Protein AF-A0A8S3DSF7-F1 (afdb_monomer_lite)

Radius of gyration: 23.32 Å; chains: 1; bounding box: 66×39×74 Å

Structure (mmCIF, N/CA/C/O backbone):
data_AF-A0A8S3DSF7-F1
#
_entry.id   AF-A0A8S3DSF7-F1
#
loop_
_atom_site.group_PDB
_atom_site.id
_atom_site.type_symbol
_atom_site.label_atom_id
_atom_site.label_alt_id
_atom_site.label_comp_id
_atom_site.label_asym_id
_atom_site.label_entity_id
_atom_site.label_seq_id
_atom_site.pdbx_PDB_ins_code
_atom_site.Cartn_x
_atom_site.Cartn_y
_atom_site.Cartn_z
_atom_site.occupancy
_atom_site.B_iso_or_equiv
_atom_site.auth_seq_id
_atom_site.auth_comp_id
_atom_site.auth_asym_id
_atom_site.auth_atom_id
_atom_site.pdbx_PDB_model_num
ATOM 1 N N . MET A 1 1 ? -36.005 13.187 -54.305 1.00 38.25 1 MET A N 1
ATOM 2 C CA . MET A 1 1 ? -35.530 14.586 -54.229 1.00 38.2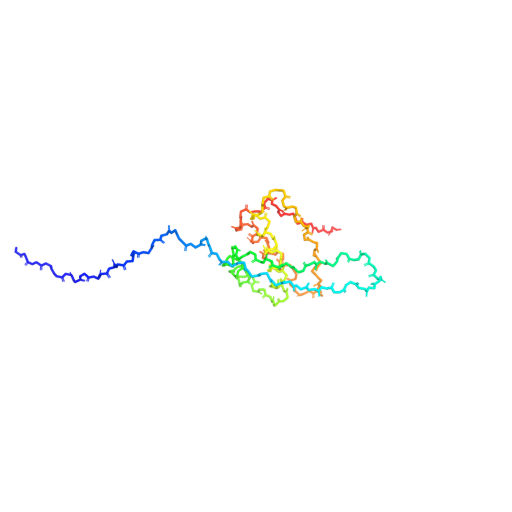5 1 MET A CA 1
ATOM 3 C C . MET A 1 1 ? -35.379 14.898 -52.750 1.00 38.25 1 MET A C 1
ATOM 5 O O . MET A 1 1 ? -36.381 14.810 -52.060 1.00 38.25 1 MET A O 1
ATOM 9 N N . MET A 1 2 ? -34.156 14.771 -52.217 1.00 31.98 2 MET A N 1
ATOM 10 C CA . MET A 1 2 ? -33.242 15.896 -51.887 1.00 31.98 2 MET A CA 1
ATOM 11 C C . MET A 1 2 ? -33.796 16.730 -50.715 1.00 31.98 2 MET A C 1
ATOM 13 O O . MET A 1 2 ? -34.943 17.137 -50.785 1.00 31.98 2 MET A O 1
ATOM 17 N N . GLU A 1 3 ? -33.103 17.039 -49.621 1.00 35.84 3 GLU A N 1
ATOM 18 C CA . GLU A 1 3 ? -31.730 16.798 -49.161 1.00 35.84 3 GLU A CA 1
ATOM 19 C C . GLU A 1 3 ? -31.694 17.040 -47.636 1.00 35.84 3 GLU A C 1
ATOM 21 O O . GLU A 1 3 ? -32.540 17.750 -47.092 1.00 35.84 3 GLU A O 1
ATOM 26 N N . ARG A 1 4 ? -30.726 16.421 -46.952 1.00 36.75 4 ARG A N 1
ATOM 27 C CA . ARG A 1 4 ? -30.399 16.635 -45.534 1.00 36.75 4 ARG A CA 1
ATOM 28 C C . ARG A 1 4 ? -29.524 17.883 -45.385 1.00 36.75 4 ARG A C 1
ATOM 30 O O . ARG A 1 4 ? -28.629 18.082 -46.196 1.00 36.75 4 ARG A O 1
ATOM 37 N N . THR A 1 5 ? -29.685 18.624 -44.291 1.00 37.09 5 THR A N 1
ATOM 38 C CA . THR A 1 5 ? -28.681 19.586 -43.809 1.00 37.09 5 THR A CA 1
ATOM 39 C C . THR A 1 5 ? -28.378 19.312 -42.339 1.00 37.09 5 THR A C 1
ATOM 41 O O . THR A 1 5 ? -29.091 19.779 -41.454 1.00 37.09 5 THR A O 1
ATOM 44 N N . GLU A 1 6 ? -27.325 18.535 -42.089 1.00 35.44 6 GLU A N 1
ATOM 45 C CA . GLU A 1 6 ? -26.616 18.487 -40.808 1.00 35.44 6 GLU A CA 1
ATOM 46 C C . GLU A 1 6 ? -25.389 19.396 -40.948 1.00 35.44 6 GLU A C 1
ATOM 48 O O . GLU A 1 6 ? -24.585 19.225 -41.864 1.00 35.44 6 GLU A O 1
ATOM 53 N N . SER A 1 7 ? -25.276 20.409 -40.087 1.00 35.97 7 SER A N 1
ATOM 54 C CA . SER A 1 7 ? -24.117 21.299 -40.050 1.00 35.97 7 SER A CA 1
ATOM 55 C C . SER A 1 7 ? -22.975 20.638 -39.281 1.00 35.97 7 SER A C 1
ATOM 57 O O . SER A 1 7 ? -23.106 20.322 -38.099 1.00 35.97 7 SER A O 1
ATOM 59 N N . THR A 1 8 ? -21.860 20.471 -39.978 1.00 33.06 8 THR A N 1
ATOM 60 C CA . THR A 1 8 ? -20.549 19.989 -39.539 1.00 33.06 8 THR A CA 1
ATOM 61 C C . THR A 1 8 ? -19.968 20.779 -38.363 1.00 33.06 8 THR A C 1
ATOM 63 O O . THR A 1 8 ? -19.800 21.996 -38.441 1.00 33.06 8 THR A O 1
ATOM 66 N N . PHE A 1 9 ? -19.607 20.061 -37.299 1.00 31.89 9 PHE A N 1
ATOM 67 C CA . PHE A 1 9 ? -18.720 20.520 -36.231 1.00 31.89 9 PHE A CA 1
ATOM 68 C C . PHE A 1 9 ? -17.278 20.239 -36.685 1.00 31.89 9 PHE A C 1
ATOM 70 O O . PHE A 1 9 ? -16.934 19.088 -36.946 1.00 31.89 9 PHE A O 1
ATOM 77 N N . ASN A 1 10 ? -16.463 21.282 -36.858 1.00 31.91 10 ASN A N 1
ATOM 78 C CA . ASN A 1 10 ? -15.056 21.144 -37.238 1.00 31.91 10 ASN A CA 1
ATOM 79 C C . ASN A 1 10 ? -14.231 20.719 -36.020 1.00 31.91 10 ASN A C 1
ATOM 81 O O . ASN A 1 10 ? -14.087 21.480 -35.064 1.00 31.91 10 ASN A O 1
ATOM 85 N N . GLU A 1 11 ? -13.666 19.520 -36.090 1.00 32.59 11 GLU A N 1
ATOM 86 C CA . GLU A 1 11 ? -12.669 18.995 -35.166 1.00 32.59 11 GLU A CA 1
ATOM 87 C C . GLU A 1 11 ? -11.309 19.076 -35.875 1.00 32.59 11 GLU A C 1
ATOM 89 O O . GLU A 1 11 ? -11.057 18.346 -36.828 1.00 32.59 11 GLU A O 1
ATOM 94 N N . GLN A 1 12 ? -10.454 20.010 -35.452 1.00 36.28 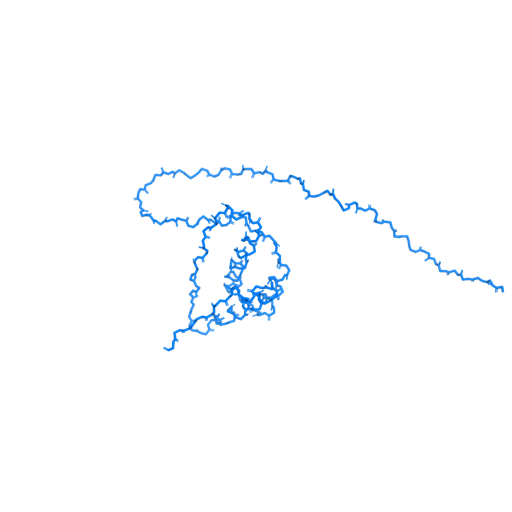12 GLN A N 1
ATOM 95 C CA . GLN A 1 12 ? -9.054 20.070 -35.872 1.00 36.28 12 GLN A CA 1
ATOM 96 C C . GLN A 1 12 ? -8.198 20.059 -34.606 1.00 36.28 12 GLN A C 1
ATOM 98 O O . GLN A 1 12 ? -8.003 21.092 -33.971 1.00 36.28 12 GLN A O 1
ATOM 103 N N . ASN A 1 13 ? -7.723 18.875 -34.228 1.00 34.56 13 ASN A N 1
ATOM 104 C CA . ASN A 1 13 ? -6.670 18.695 -33.233 1.00 34.56 13 ASN A CA 1
ATOM 105 C C . ASN A 1 13 ? -5.553 17.874 -33.880 1.00 34.56 13 ASN A C 1
ATOM 107 O O . ASN A 1 13 ? -5.432 16.674 -33.647 1.00 34.56 13 ASN A O 1
ATOM 111 N N . ASP A 1 14 ? -4.747 18.542 -34.700 1.00 36.00 14 ASP A N 1
ATOM 112 C CA . ASP A 1 14 ? -3.386 18.101 -34.977 1.00 36.00 14 ASP A CA 1
ATOM 113 C C . ASP A 1 14 ? -2.509 18.621 -33.834 1.00 36.00 14 ASP A C 1
ATOM 115 O O . ASP A 1 14 ? -2.149 19.798 -33.790 1.00 36.00 14 ASP A O 1
ATOM 119 N N . ALA A 1 15 ? -2.210 17.756 -32.870 1.00 37.56 15 ALA A N 1
ATOM 120 C CA . ALA A 1 15 ? -1.128 17.979 -31.924 1.00 37.56 15 ALA A CA 1
ATOM 121 C C . ALA A 1 15 ? -0.339 16.679 -31.790 1.00 37.56 15 ALA A C 1
ATOM 123 O O . ALA A 1 15 ? -0.804 15.674 -31.253 1.00 37.56 15 ALA A O 1
ATOM 124 N N . ASP A 1 16 ? 0.843 16.757 -32.379 1.00 33.31 16 ASP A N 1
ATOM 125 C CA . ASP A 1 16 ? 1.878 15.758 -32.534 1.00 33.31 16 ASP A CA 1
ATOM 126 C C . ASP A 1 16 ? 2.198 15.053 -31.206 1.00 33.31 16 ASP A C 1
ATOM 128 O O . ASP A 1 16 ? 2.617 15.660 -30.216 1.00 33.31 16 ASP A O 1
ATOM 132 N N . VAL A 1 17 ? 1.983 13.741 -31.176 1.00 39.38 17 VAL A N 1
ATOM 133 C CA . VAL A 1 17 ? 2.395 12.869 -30.077 1.00 39.38 17 VAL A CA 1
ATOM 134 C C . VAL A 1 17 ? 3.868 12.564 -30.306 1.00 39.38 17 VAL A C 1
ATOM 136 O O . VAL A 1 17 ? 4.142 11.519 -30.876 1.00 39.38 17 VAL A O 1
ATOM 139 N N . ASN A 1 18 ? 4.788 13.476 -29.953 1.00 41.22 18 ASN A N 1
ATOM 140 C CA . ASN A 1 18 ? 6.229 13.203 -29.754 1.00 41.22 18 ASN A CA 1
ATOM 141 C C . ASN A 1 18 ? 7.058 14.468 -29.427 1.00 41.22 18 ASN A C 1
ATOM 143 O O . ASN A 1 18 ? 8.042 14.750 -30.098 1.00 41.22 18 ASN A O 1
ATOM 147 N N . GLU A 1 19 ? 6.742 15.222 -28.368 1.00 38.12 19 GLU A N 1
ATOM 148 C CA . GLU A 1 19 ? 7.712 16.205 -27.844 1.00 38.12 19 GLU A CA 1
ATOM 149 C C . GLU A 1 19 ? 7.467 16.551 -26.367 1.00 38.12 19 GLU A C 1
ATOM 151 O O . GLU A 1 19 ? 6.982 17.622 -26.025 1.00 38.12 19 GLU A O 1
ATOM 156 N N . LEU A 1 20 ? 7.773 15.628 -25.449 1.00 37.00 20 LEU A N 1
ATOM 157 C CA . LEU A 1 20 ? 7.861 15.964 -24.018 1.00 37.00 20 LEU A CA 1
ATOM 158 C C . LEU A 1 20 ? 8.948 15.149 -23.297 1.00 37.00 20 LEU A C 1
ATOM 160 O O . LEU A 1 20 ? 8.775 14.681 -22.174 1.00 37.00 20 LEU A O 1
ATOM 164 N N . VAL A 1 21 ? 10.083 14.954 -23.974 1.00 35.66 21 VAL A N 1
ATOM 165 C CA . VAL A 1 21 ? 11.315 14.407 -23.386 1.00 35.66 21 VAL A CA 1
ATOM 166 C C . VAL A 1 21 ? 12.404 15.463 -23.541 1.00 35.66 21 VAL A C 1
ATOM 168 O O . VAL A 1 21 ? 13.261 15.378 -24.413 1.00 35.66 21 VAL A O 1
ATOM 171 N N . GLY A 1 22 ? 12.339 16.515 -22.731 1.00 35.75 22 GLY A N 1
ATOM 172 C CA . GLY A 1 22 ? 13.347 17.567 -22.758 1.00 35.75 22 GLY A CA 1
ATOM 173 C C . GLY A 1 22 ? 13.074 18.649 -21.726 1.00 35.75 22 GLY A C 1
ATOM 174 O O . GLY A 1 22 ? 12.024 19.273 -21.760 1.00 35.75 22 GLY A O 1
ATOM 175 N N . ALA A 1 23 ? 14.062 18.872 -20.857 1.00 39.59 23 ALA A N 1
ATOM 176 C CA . ALA A 1 23 ? 14.166 19.930 -19.850 1.00 39.59 23 ALA A CA 1
ATOM 177 C C . ALA A 1 23 ? 13.329 19.755 -18.566 1.00 39.59 23 ALA A C 1
ATOM 179 O O . ALA A 1 23 ? 12.144 20.050 -18.534 1.00 39.59 23 ALA A O 1
ATOM 180 N N . ILE A 1 24 ? 13.999 19.323 -17.489 1.00 37.81 24 ILE A N 1
ATOM 181 C CA . ILE A 1 24 ? 14.210 20.097 -16.247 1.00 37.81 24 ILE A CA 1
ATOM 182 C C . ILE A 1 24 ? 15.440 19.460 -15.566 1.00 37.81 24 ILE A C 1
ATOM 184 O O . ILE A 1 24 ? 15.339 18.484 -14.825 1.00 37.81 24 ILE A O 1
ATOM 188 N N . GLU A 1 25 ? 16.627 19.984 -15.873 1.00 37.94 25 GLU A N 1
ATOM 189 C CA . GLU A 1 25 ? 17.789 19.902 -14.984 1.00 37.94 25 GLU A CA 1
ATOM 190 C C . GLU A 1 25 ? 17.879 21.240 -14.246 1.00 37.94 25 GLU A C 1
ATOM 192 O O . GLU A 1 25 ? 18.415 22.209 -14.773 1.00 37.94 25 GLU A O 1
ATOM 197 N N . GLU A 1 26 ? 17.358 21.307 -13.023 1.00 37.38 26 GLU A N 1
ATOM 198 C CA . GLU A 1 26 ? 17.745 22.353 -12.074 1.00 37.38 26 GLU A CA 1
ATOM 199 C C . GLU A 1 26 ? 18.401 21.689 -10.862 1.00 37.38 26 GLU A C 1
ATOM 201 O O . GLU A 1 26 ? 17.759 21.082 -10.003 1.00 37.38 26 GLU A O 1
ATOM 206 N N . ASN A 1 27 ? 19.731 21.771 -10.840 1.00 35.91 27 ASN A N 1
ATOM 207 C CA . ASN A 1 27 ? 20.579 21.346 -9.737 1.00 35.91 27 ASN A CA 1
ATOM 208 C C . ASN A 1 27 ? 20.428 22.324 -8.565 1.00 35.91 27 ASN A C 1
ATOM 210 O O . ASN A 1 27 ? 21.039 23.392 -8.560 1.00 35.91 27 ASN A O 1
ATOM 214 N N . VAL A 1 28 ? 19.660 21.950 -7.541 1.00 35.53 28 VAL A N 1
ATOM 215 C CA . VAL A 1 28 ? 19.713 22.624 -6.236 1.00 35.53 28 VAL A CA 1
ATOM 216 C C . VAL A 1 28 ? 20.741 21.901 -5.366 1.00 35.53 28 VAL A C 1
ATOM 218 O O . VAL A 1 28 ? 20.440 20.907 -4.706 1.00 35.53 28 VAL A O 1
ATOM 221 N N . SER A 1 29 ? 21.977 22.396 -5.380 1.00 32.31 29 SER A N 1
ATOM 222 C CA . SER A 1 29 ? 23.032 21.963 -4.460 1.00 32.31 29 SER A CA 1
ATOM 223 C C . SER A 1 29 ? 22.733 22.482 -3.051 1.00 32.31 29 SER A C 1
ATOM 225 O O . SER A 1 29 ? 22.891 23.670 -2.775 1.00 32.31 29 SER A O 1
ATOM 227 N N . LEU A 1 30 ? 22.307 21.600 -2.146 1.00 37.00 30 LEU A N 1
ATOM 228 C CA . LEU A 1 30 ? 22.205 21.905 -0.717 1.00 37.00 30 LEU A CA 1
ATOM 229 C C . LEU A 1 30 ? 23.493 21.463 -0.015 1.00 37.00 30 LEU A C 1
ATOM 231 O O . LEU A 1 30 ? 23.723 20.273 0.196 1.00 37.00 30 LEU A O 1
ATOM 235 N N . ASN A 1 31 ? 24.333 22.435 0.343 1.00 33.69 31 ASN A N 1
ATOM 236 C CA . ASN A 1 31 ? 25.516 22.223 1.173 1.00 33.69 31 ASN A CA 1
ATOM 237 C C . ASN A 1 31 ? 25.082 21.863 2.602 1.00 33.69 31 ASN A C 1
ATOM 239 O O . ASN A 1 31 ? 24.569 22.714 3.326 1.00 33.69 31 ASN A O 1
ATOM 243 N N . PHE A 1 32 ? 25.299 20.614 3.016 1.00 42.50 32 PHE A N 1
ATOM 244 C CA . PHE A 1 32 ? 25.251 20.232 4.426 1.00 42.50 32 PHE A CA 1
ATOM 245 C C . PHE A 1 32 ? 26.669 20.267 4.991 1.00 42.50 32 PHE A C 1
ATOM 247 O O . PHE A 1 32 ? 27.469 19.360 4.754 1.00 42.50 32 PHE A O 1
ATOM 254 N N . ASP A 1 33 ? 26.969 21.329 5.737 1.00 40.06 33 ASP A N 1
ATOM 255 C CA . ASP A 1 33 ? 28.200 21.442 6.511 1.00 40.06 33 ASP A CA 1
ATOM 256 C C . ASP A 1 33 ? 28.309 20.267 7.492 1.00 40.06 33 ASP A C 1
ATOM 258 O O . ASP A 1 33 ? 27.522 20.100 8.426 1.00 40.06 33 ASP A O 1
ATOM 262 N N . SER A 1 34 ? 29.303 19.420 7.240 1.00 49.31 34 SER A N 1
ATOM 263 C CA . SER A 1 34 ? 29.653 18.276 8.070 1.00 49.31 34 SER A CA 1
ATOM 264 C C . SER A 1 34 ? 30.539 18.746 9.208 1.00 49.31 34 SER A C 1
ATOM 266 O O . SER A 1 34 ? 31.719 18.947 8.971 1.00 49.31 34 SER A O 1
ATOM 268 N N . ASN A 1 35 ? 30.005 18.890 10.423 1.00 47.00 35 ASN A N 1
ATOM 269 C CA . ASN A 1 35 ? 30.799 18.862 11.656 1.00 47.00 35 ASN A CA 1
ATOM 270 C C . ASN A 1 35 ? 29.905 18.542 12.862 1.00 47.00 35 ASN A C 1
ATOM 272 O O . ASN A 1 35 ? 29.263 19.430 13.418 1.00 47.00 35 ASN A O 1
ATOM 276 N N . ASN A 1 36 ? 29.861 17.266 13.256 1.00 42.12 36 ASN A N 1
ATOM 277 C CA . ASN A 1 36 ? 30.132 16.797 14.623 1.00 42.12 36 ASN A CA 1
ATOM 278 C C . ASN A 1 36 ? 29.680 15.343 14.796 1.00 42.12 36 ASN A C 1
ATOM 280 O O . ASN A 1 36 ? 28.565 14.963 14.447 1.00 42.12 36 ASN A O 1
ATOM 284 N N . GLY A 1 37 ? 30.582 14.525 15.342 1.00 50.31 37 GLY A N 1
ATOM 285 C CA . GLY A 1 37 ? 30.362 13.109 15.590 1.00 50.31 37 GLY A CA 1
ATOM 286 C C . GLY A 1 37 ? 29.217 12.870 16.569 1.00 50.31 37 GLY A C 1
ATOM 287 O O . GLY A 1 37 ? 29.354 13.111 17.764 1.00 50.31 37 GLY A O 1
ATOM 288 N N . LEU A 1 38 ? 28.109 12.335 16.062 1.00 39.97 38 LEU A N 1
ATOM 289 C CA . LEU A 1 38 ? 27.112 11.643 16.864 1.00 39.97 38 LEU A CA 1
ATOM 290 C C . LEU A 1 38 ? 26.360 10.641 15.976 1.00 39.97 38 LEU A C 1
ATOM 292 O O . LEU A 1 38 ? 25.464 11.001 15.224 1.00 39.97 38 LEU A O 1
ATOM 296 N N . LEU A 1 39 ? 26.740 9.371 16.137 1.00 40.06 39 LEU A N 1
ATOM 297 C CA .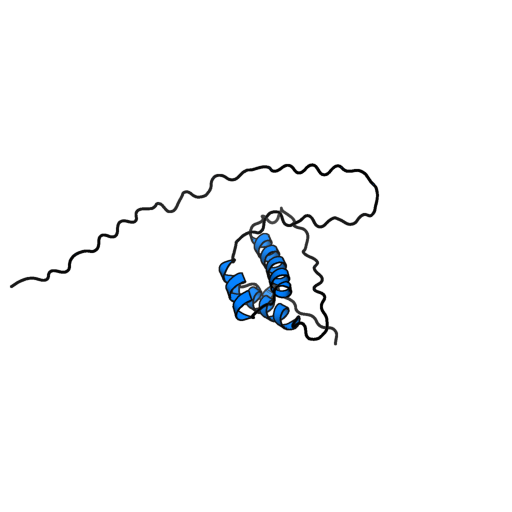 LEU A 1 39 ? 26.032 8.155 15.733 1.00 40.06 39 LEU A CA 1
ATOM 298 C C . LEU A 1 39 ? 25.906 7.878 14.221 1.00 40.06 39 LEU A C 1
ATOM 300 O O . LEU A 1 39 ? 25.335 8.645 13.459 1.00 40.06 39 LEU A O 1
ATOM 304 N N . ASN A 1 40 ? 26.326 6.669 13.828 1.00 46.38 40 ASN A N 1
ATOM 305 C CA . ASN A 1 40 ? 26.069 6.019 12.534 1.00 46.38 40 ASN A CA 1
ATOM 306 C C . ASN A 1 40 ? 24.568 5.732 12.308 1.00 46.38 40 ASN A C 1
ATOM 308 O O . ASN A 1 40 ? 24.170 4.597 12.052 1.00 46.38 40 ASN A O 1
ATOM 312 N N . HIS A 1 41 ? 23.709 6.737 12.420 1.00 47.56 41 HIS A N 1
ATOM 313 C CA . HIS A 1 41 ? 22.369 6.661 11.867 1.00 47.56 41 HIS A CA 1
ATOM 314 C C . HIS A 1 41 ? 22.534 7.128 10.431 1.00 47.56 41 HIS A C 1
ATOM 316 O O . HIS A 1 41 ? 22.760 8.313 10.194 1.00 47.56 41 HIS A O 1
ATOM 322 N N . ARG A 1 42 ? 22.483 6.197 9.468 1.00 41.59 42 ARG A N 1
ATOM 323 C CA . ARG A 1 42 ? 22.223 6.582 8.078 1.00 41.59 42 ARG A CA 1
ATOM 324 C C . ARG A 1 42 ? 20.954 7.425 8.115 1.00 41.59 42 ARG A C 1
ATOM 326 O O . ARG A 1 42 ? 19.870 6.902 8.365 1.00 41.59 42 ARG A O 1
ATOM 333 N N . CYS A 1 43 ? 21.117 8.737 7.980 1.00 44.97 43 CYS A N 1
ATOM 334 C CA . CYS A 1 43 ? 20.005 9.642 7.794 1.00 44.97 43 CYS A CA 1
ATOM 335 C C . CYS A 1 43 ? 19.299 9.149 6.535 1.00 44.97 43 CYS A C 1
ATOM 337 O O . CYS A 1 43 ? 19.924 9.066 5.477 1.00 44.97 43 CYS A O 1
ATOM 339 N N . ILE A 1 44 ? 18.040 8.734 6.674 1.00 52.62 44 ILE A N 1
ATOM 340 C CA . ILE A 1 44 ? 17.218 8.387 5.522 1.00 52.62 44 ILE A CA 1
ATOM 341 C C . ILE A 1 44 ? 17.102 9.682 4.727 1.00 52.62 44 ILE A C 1
ATOM 343 O O . ILE A 1 44 ? 16.416 10.615 5.147 1.00 52.62 44 ILE A O 1
ATOM 347 N N . VAL A 1 45 ? 17.835 9.760 3.619 1.00 46.88 45 VAL A N 1
ATOM 348 C CA . VAL A 1 45 ? 17.732 10.881 2.692 1.00 46.88 45 VAL A CA 1
ATOM 349 C C . VAL A 1 45 ? 16.275 10.963 2.237 1.00 46.88 45 VAL A C 1
ATOM 351 O O . VAL A 1 45 ? 15.694 9.932 1.875 1.00 46.88 45 VAL A O 1
ATOM 354 N N . PRO A 1 46 ? 15.650 12.153 2.289 1.00 46.69 46 PRO A N 1
ATOM 355 C CA . PRO A 1 46 ? 14.297 12.314 1.790 1.00 46.69 46 PRO A CA 1
ATOM 356 C C . PRO A 1 46 ? 14.258 11.854 0.334 1.00 46.69 46 PRO A C 1
ATOM 358 O O . PRO A 1 46 ? 15.195 12.077 -0.430 1.00 46.69 46 PRO A O 1
ATOM 361 N N . VAL A 1 47 ? 13.178 11.177 -0.047 1.00 51.25 47 VAL A N 1
ATOM 362 C CA . VAL A 1 47 ? 12.981 10.727 -1.425 1.00 51.25 47 VAL A CA 1
ATOM 363 C C . VAL A 1 47 ? 12.844 11.971 -2.309 1.00 51.25 47 VAL A C 1
ATOM 365 O O . VAL A 1 47 ? 11.758 12.526 -2.436 1.00 51.25 47 VAL A O 1
ATOM 368 N N . SER A 1 48 ? 13.945 12.421 -2.918 1.00 46.47 48 SER A N 1
ATOM 369 C CA . SER A 1 48 ? 13.993 13.634 -3.756 1.00 46.47 48 SER A CA 1
ATOM 370 C C . SER A 1 48 ? 13.278 13.477 -5.102 1.00 46.47 48 SER A C 1
ATOM 372 O O . SER A 1 48 ? 13.129 14.439 -5.846 1.00 46.47 48 SER A O 1
ATOM 374 N N . ARG A 1 49 ? 12.851 12.254 -5.441 1.00 49.72 49 ARG A N 1
ATOM 375 C CA . ARG A 1 49 ? 12.102 11.930 -6.659 1.00 49.72 49 ARG A CA 1
ATOM 376 C C . ARG A 1 49 ? 10.922 11.038 -6.298 1.00 49.72 49 ARG A C 1
ATOM 378 O O . ARG A 1 49 ? 11.067 9.816 -6.240 1.00 49.72 49 ARG A O 1
ATOM 385 N N . ILE A 1 50 ? 9.770 11.652 -6.035 1.00 53.41 50 ILE A N 1
ATOM 386 C CA . ILE A 1 50 ? 8.489 10.945 -6.059 1.00 53.41 50 ILE A CA 1
ATOM 387 C C . ILE A 1 50 ? 8.118 10.813 -7.530 1.00 53.41 50 ILE A C 1
ATOM 389 O O . ILE A 1 50 ? 7.778 11.789 -8.191 1.00 53.41 50 ILE A O 1
ATOM 393 N N . THR A 1 51 ? 8.223 9.606 -8.061 1.00 54.78 51 THR A N 1
ATOM 394 C CA . THR A 1 51 ? 7.708 9.298 -9.390 1.00 54.78 51 THR A CA 1
ATOM 395 C C . THR A 1 51 ? 6.182 9.352 -9.329 1.00 54.78 51 THR A C 1
ATOM 397 O O . THR A 1 51 ? 5.557 8.656 -8.529 1.00 54.78 51 THR A O 1
ATOM 400 N N . LEU A 1 52 ? 5.570 10.208 -10.151 1.00 60.81 52 LEU A N 1
ATOM 401 C CA . LEU A 1 52 ? 4.112 10.417 -10.227 1.00 60.81 52 LEU A CA 1
ATOM 402 C C . LEU A 1 52 ? 3.373 9.277 -10.951 1.00 60.81 52 LEU A C 1
ATOM 404 O O . LEU A 1 52 ? 2.195 9.393 -11.285 1.00 60.81 52 LEU A O 1
ATOM 408 N N . LEU A 1 53 ? 4.040 8.144 -11.183 1.00 65.81 53 LEU A N 1
ATOM 409 C CA . LEU A 1 53 ? 3.398 6.976 -11.764 1.00 65.81 53 LEU A CA 1
ATOM 410 C C . LEU A 1 53 ? 2.229 6.541 -10.864 1.00 65.81 53 LEU A C 1
ATOM 412 O O . LEU A 1 53 ? 2.285 6.663 -9.638 1.00 65.81 53 LEU A O 1
ATOM 416 N N . ASN A 1 54 ? 1.142 6.092 -11.490 1.00 80.94 54 ASN A N 1
ATOM 417 C CA . ASN A 1 54 ? -0.049 5.588 -10.806 1.00 80.94 54 ASN A CA 1
ATOM 418 C C . ASN A 1 54 ? -0.694 6.562 -9.796 1.00 80.94 54 ASN A C 1
ATOM 420 O O . ASN A 1 54 ? -1.445 6.111 -8.932 1.00 80.94 54 ASN A O 1
ATOM 424 N N . GLU A 1 55 ? -0.457 7.878 -9.888 1.00 84.62 55 GLU A N 1
ATOM 425 C CA . GLU A 1 55 ? -1.048 8.882 -8.981 1.00 84.62 55 GLU A CA 1
ATOM 426 C C . GLU A 1 55 ? -2.576 8.748 -8.892 1.00 84.62 55 GLU A C 1
ATOM 428 O O . GLU A 1 55 ? -3.113 8.536 -7.808 1.00 84.62 55 GLU A O 1
ATOM 433 N N . LYS A 1 56 ? -3.263 8.696 -10.041 1.00 89.94 56 LYS A N 1
ATOM 434 C CA . LYS A 1 56 ? -4.723 8.495 -10.097 1.00 89.94 56 LYS A CA 1
ATOM 435 C C . LYS A 1 56 ? -5.177 7.218 -9.382 1.00 89.94 56 LYS A C 1
ATOM 437 O O . LYS A 1 56 ? -6.212 7.213 -8.722 1.00 89.94 56 LYS A O 1
ATOM 442 N N . THR A 1 57 ? -4.408 6.137 -9.505 1.00 93.31 57 THR A N 1
ATOM 443 C CA . THR A 1 57 ? -4.700 4.852 -8.852 1.00 93.31 57 THR A CA 1
ATOM 444 C C . THR A 1 57 ? -4.528 4.955 -7.338 1.00 93.31 57 THR A C 1
ATOM 446 O O . THR A 1 57 ? -5.373 4.466 -6.587 1.00 93.31 57 THR A O 1
ATOM 449 N N . ARG A 1 58 ? -3.459 5.619 -6.880 1.00 94.56 58 ARG A N 1
ATOM 450 C CA . ARG A 1 58 ? -3.198 5.858 -5.455 1.00 94.56 58 ARG A CA 1
ATOM 451 C C . ARG A 1 58 ? -4.294 6.716 -4.832 1.00 94.56 58 ARG A C 1
ATOM 453 O O . ARG A 1 58 ? -4.857 6.313 -3.816 1.00 94.56 58 ARG A O 1
ATOM 460 N N . ASP A 1 59 ? -4.649 7.827 -5.469 1.00 94.88 59 ASP A N 1
ATOM 461 C CA . ASP A 1 59 ? -5.702 8.725 -4.989 1.00 94.88 59 ASP A CA 1
ATOM 462 C C . ASP A 1 59 ? -7.060 8.032 -4.933 1.00 94.88 59 ASP A C 1
ATOM 464 O O . ASP A 1 59 ? -7.767 8.123 -3.926 1.00 94.88 59 ASP A O 1
ATOM 468 N N . HIS A 1 60 ? -7.404 7.283 -5.984 1.00 96.94 60 HIS A N 1
ATOM 469 C CA . HIS A 1 60 ? -8.650 6.528 -6.030 1.00 96.94 60 HIS A CA 1
ATOM 470 C C . HIS A 1 60 ? -8.748 5.527 -4.873 1.00 96.94 60 HIS A C 1
ATOM 472 O O . HIS A 1 60 ? -9.761 5.490 -4.175 1.00 96.94 60 HIS A O 1
ATOM 478 N N . ILE A 1 61 ? -7.687 4.757 -4.615 1.00 97.75 61 ILE A N 1
ATOM 479 C CA . ILE A 1 61 ? -7.661 3.797 -3.506 1.00 97.75 61 ILE A CA 1
ATOM 480 C C . ILE A 1 61 ? -7.697 4.517 -2.154 1.00 97.75 61 ILE A C 1
ATOM 482 O O . ILE A 1 61 ? -8.447 4.113 -1.265 1.00 97.75 61 ILE A O 1
ATOM 486 N N . ALA A 1 62 ? -6.933 5.594 -1.972 1.00 97.44 62 ALA A N 1
ATOM 487 C CA . ALA A 1 62 ? -6.933 6.343 -0.717 1.00 97.44 62 ALA A CA 1
ATOM 488 C C . ALA A 1 62 ? -8.336 6.869 -0.364 1.00 97.44 62 ALA A C 1
ATOM 490 O O . ALA A 1 62 ? -8.761 6.778 0.794 1.00 97.44 62 ALA A O 1
ATOM 491 N N . GLN A 1 63 ? -9.076 7.347 -1.369 1.00 97.25 63 GLN A N 1
ATOM 492 C CA . GLN A 1 63 ? -10.465 7.782 -1.229 1.00 97.25 63 GLN A CA 1
ATOM 493 C C . GLN A 1 63 ? -11.415 6.604 -0.986 1.00 97.25 63 GLN A C 1
ATOM 495 O O . GLN A 1 63 ? -12.213 6.653 -0.050 1.00 97.25 63 GLN A O 1
ATOM 500 N N . GLN A 1 64 ? -11.296 5.522 -1.764 1.00 97.94 64 GLN A N 1
ATOM 501 C CA . GLN A 1 64 ? -12.128 4.319 -1.636 1.00 97.94 64 GLN A CA 1
ATOM 502 C C . GLN A 1 64 ? -12.044 3.709 -0.231 1.00 97.94 64 GLN A C 1
ATOM 504 O O . GLN A 1 64 ? -13.048 3.267 0.326 1.00 97.94 64 GLN A O 1
ATOM 509 N N . PHE A 1 65 ? -10.846 3.692 0.353 1.00 98.00 65 PHE A N 1
ATOM 510 C CA . PHE A 1 65 ? -10.610 3.177 1.700 1.00 98.00 65 PHE A CA 1
ATOM 511 C C . PHE A 1 65 ? -10.734 4.253 2.786 1.00 98.00 65 PHE A C 1
ATOM 513 O O . PHE A 1 65 ? -10.459 3.949 3.951 1.00 98.00 65 PHE A O 1
ATOM 520 N N . THR A 1 66 ? -11.154 5.473 2.428 1.00 97.12 66 THR A N 1
ATOM 521 C CA . THR A 1 66 ? -11.390 6.606 3.336 1.00 97.12 66 THR A CA 1
ATOM 522 C C . THR A 1 66 ? -10.244 6.799 4.332 1.00 97.12 66 THR A C 1
ATOM 524 O O . THR A 1 66 ? -10.455 6.823 5.549 1.00 97.12 66 THR A O 1
ATOM 527 N N . LEU A 1 67 ? -9.007 6.844 3.829 1.00 97.19 67 LEU A N 1
ATOM 528 C CA . LEU A 1 67 ? -7.824 6.934 4.681 1.00 97.19 67 LEU A CA 1
ATOM 529 C C . LEU A 1 67 ? -7.766 8.293 5.388 1.00 97.19 67 LEU A C 1
ATOM 531 O O . LEU A 1 67 ? -7.895 9.345 4.764 1.00 97.19 67 LEU A O 1
ATOM 535 N N . ASN A 1 68 ? -7.510 8.284 6.697 1.00 94.75 68 ASN A N 1
ATOM 536 C CA . ASN A 1 68 ? -7.237 9.528 7.416 1.00 94.75 68 ASN A CA 1
ATOM 537 C C . ASN A 1 68 ? -5.865 10.102 7.021 1.00 94.75 68 ASN A C 1
ATOM 539 O O . ASN A 1 68 ? -5.046 9.418 6.413 1.00 94.75 68 ASN A O 1
ATOM 543 N N . LYS A 1 69 ? -5.575 11.344 7.426 1.00 94.94 69 LYS A N 1
ATOM 544 C CA . LYS A 1 69 ? -4.335 12.053 7.063 1.00 94.94 69 LYS A CA 1
ATOM 545 C C . LYS A 1 69 ? -3.056 11.227 7.282 1.00 94.94 69 LYS A C 1
ATOM 547 O O . LYS A 1 69 ? -2.200 11.192 6.405 1.00 94.94 69 LYS A O 1
ATOM 552 N N . ASN A 1 70 ? -2.934 10.542 8.420 1.00 94.12 70 ASN A N 1
ATOM 553 C CA . ASN A 1 70 ? -1.727 9.781 8.764 1.00 94.12 70 ASN A CA 1
ATOM 554 C C . ASN A 1 70 ? -1.646 8.454 8.001 1.00 94.12 70 ASN A C 1
ATOM 556 O O . ASN A 1 70 ? -0.573 8.063 7.547 1.00 94.12 70 ASN A O 1
ATOM 560 N N . GLN A 1 71 ? -2.780 7.773 7.830 1.00 96.25 71 GLN A N 1
ATOM 561 C CA . GLN A 1 71 ? -2.862 6.569 7.005 1.00 96.25 71 GLN A CA 1
ATOM 562 C C . GLN A 1 71 ? -2.560 6.893 5.539 1.00 96.25 71 GLN A C 1
ATOM 564 O O . GLN A 1 71 ? -1.800 6.166 4.913 1.00 96.25 71 GLN A O 1
ATOM 569 N N . ASN A 1 72 ? -3.103 7.996 5.016 1.00 96.25 72 ASN A N 1
ATOM 570 C CA . ASN A 1 72 ? -2.862 8.453 3.653 1.00 96.25 72 ASN A CA 1
ATOM 571 C C . ASN A 1 72 ? -1.386 8.803 3.439 1.00 96.25 72 ASN A C 1
ATOM 573 O O . ASN A 1 72 ? -0.787 8.359 2.468 1.00 96.25 72 ASN A O 1
ATOM 577 N N . ALA A 1 73 ? -0.762 9.516 4.381 1.00 94.88 73 ALA A N 1
ATOM 578 C CA . ALA A 1 73 ? 0.670 9.801 4.315 1.00 94.88 73 ALA A CA 1
ATOM 579 C C . ALA A 1 73 ? 1.507 8.510 4.266 1.00 94.88 73 ALA A C 1
ATOM 581 O O . ALA A 1 73 ? 2.364 8.362 3.398 1.00 94.88 73 ALA A O 1
ATOM 582 N N . ALA A 1 74 ? 1.221 7.541 5.145 1.00 96.06 74 ALA A N 1
ATOM 583 C CA . ALA A 1 74 ? 1.910 6.252 5.129 1.00 96.06 74 ALA A CA 1
ATOM 584 C C . ALA A 1 74 ? 1.676 5.486 3.817 1.00 96.06 74 ALA A C 1
ATOM 586 O O . ALA A 1 74 ? 2.618 4.958 3.230 1.00 96.06 74 ALA A O 1
ATOM 587 N N . PHE A 1 75 ? 0.435 5.466 3.329 1.00 96.94 75 PHE A N 1
ATOM 588 C CA . PHE A 1 75 ? 0.070 4.853 2.057 1.00 96.94 75 PHE A CA 1
ATOM 589 C C . PHE A 1 75 ? 0.849 5.465 0.885 1.00 96.94 75 PHE A C 1
ATOM 591 O O . PHE A 1 75 ? 1.441 4.726 0.100 1.00 96.94 75 PHE A O 1
ATOM 598 N N . MET A 1 76 ? 0.917 6.796 0.801 1.00 95.56 76 MET A N 1
ATOM 599 C CA . MET A 1 76 ? 1.625 7.511 -0.263 1.00 95.56 76 MET A CA 1
ATOM 600 C C . MET A 1 76 ? 3.136 7.274 -0.238 1.00 95.56 76 MET A C 1
ATOM 602 O O . MET A 1 76 ? 3.733 7.079 -1.295 1.00 95.56 76 MET A O 1
ATOM 606 N N . ILE A 1 77 ? 3.751 7.232 0.949 1.00 93.69 77 ILE A N 1
ATOM 607 C CA . ILE A 1 77 ? 5.183 6.922 1.096 1.00 93.69 77 ILE A CA 1
ATOM 608 C C . ILE A 1 77 ? 5.478 5.509 0.581 1.00 93.69 77 ILE A C 1
ATOM 610 O O . ILE A 1 77 ? 6.391 5.321 -0.222 1.00 93.69 77 ILE A O 1
ATOM 614 N N . ILE A 1 78 ? 4.693 4.519 1.016 1.00 94.12 78 ILE A N 1
ATOM 615 C CA . ILE A 1 78 ? 4.913 3.112 0.656 1.00 94.12 78 ILE A CA 1
ATOM 616 C C . ILE A 1 78 ? 4.701 2.895 -0.846 1.00 94.12 78 ILE A C 1
ATOM 618 O O . ILE A 1 78 ? 5.539 2.285 -1.507 1.00 94.12 78 ILE A O 1
ATOM 622 N N . THR A 1 79 ? 3.591 3.394 -1.390 1.00 93.62 79 THR A N 1
ATOM 623 C CA . THR A 1 79 ? 3.242 3.201 -2.807 1.00 93.62 79 THR A CA 1
ATOM 624 C C . THR A 1 79 ? 4.143 4.006 -3.738 1.00 93.62 79 THR A C 1
ATOM 626 O O . THR A 1 79 ? 4.604 3.465 -4.735 1.00 93.62 79 THR A O 1
ATOM 629 N N . GLY A 1 80 ? 4.497 5.241 -3.372 1.00 90.62 80 GLY A N 1
ATOM 630 C CA . GLY A 1 80 ? 5.456 6.044 -4.131 1.00 90.62 80 GLY A CA 1
ATOM 631 C C . GLY A 1 80 ? 6.855 5.426 -4.152 1.00 90.62 80 GLY A C 1
ATOM 632 O O . GLY A 1 80 ? 7.506 5.430 -5.195 1.00 90.62 80 GLY A O 1
ATOM 633 N N . HIS A 1 81 ? 7.307 4.841 -3.035 1.00 87.69 81 HIS A N 1
ATOM 634 C CA . HIS A 1 81 ? 8.560 4.085 -3.024 1.00 87.69 81 HIS A CA 1
ATOM 635 C C . HIS A 1 81 ? 8.474 2.850 -3.928 1.00 87.69 81 HIS A C 1
ATOM 637 O O . HIS A 1 81 ? 9.402 2.600 -4.689 1.00 87.69 81 HIS A O 1
ATOM 643 N N . LEU A 1 82 ? 7.361 2.109 -3.880 1.00 88.44 82 LEU A N 1
ATOM 644 C CA . LEU A 1 82 ? 7.146 0.934 -4.726 1.00 88.44 82 LEU A CA 1
ATOM 645 C C . LEU A 1 82 ? 7.176 1.282 -6.220 1.00 88.44 82 LEU A C 1
ATOM 647 O O . LEU A 1 82 ? 7.843 0.585 -6.975 1.00 88.44 82 LEU A O 1
ATOM 651 N N . ASP A 1 83 ? 6.488 2.343 -6.641 1.00 87.50 83 ASP A N 1
ATOM 652 C CA . ASP A 1 83 ? 6.451 2.759 -8.050 1.00 87.50 83 ASP A CA 1
ATOM 653 C C . ASP A 1 83 ? 7.800 3.292 -8.540 1.00 87.50 83 ASP A C 1
ATOM 655 O O . ASP A 1 83 ? 8.170 3.099 -9.696 1.00 87.50 83 ASP A O 1
ATOM 659 N N . GLY A 1 84 ? 8.562 3.934 -7.652 1.00 81.19 84 GLY A N 1
ATOM 660 C CA . GLY A 1 84 ? 9.910 4.400 -7.960 1.00 81.19 84 GLY A CA 1
ATOM 661 C C . GLY A 1 84 ? 10.913 3.270 -8.199 1.00 81.19 84 GLY A C 1
ATOM 662 O O . GLY A 1 84 ? 11.944 3.524 -8.814 1.00 81.19 84 GLY A O 1
ATOM 663 N N . LEU A 1 85 ? 10.630 2.042 -7.745 1.00 78.00 85 LEU A N 1
ATOM 664 C CA . LEU A 1 85 ? 11.484 0.881 -8.014 1.00 78.00 85 LEU A CA 1
ATOM 665 C C . LEU A 1 85 ? 11.352 0.366 -9.452 1.00 78.00 85 LEU A C 1
ATOM 667 O O . LEU A 1 85 ? 12.287 -0.256 -9.937 1.00 78.00 85 LEU A O 1
ATOM 671 N N . ASP A 1 86 ? 10.233 0.610 -10.140 1.00 72.69 86 ASP A N 1
ATOM 672 C CA . ASP A 1 86 ? 10.021 0.057 -11.49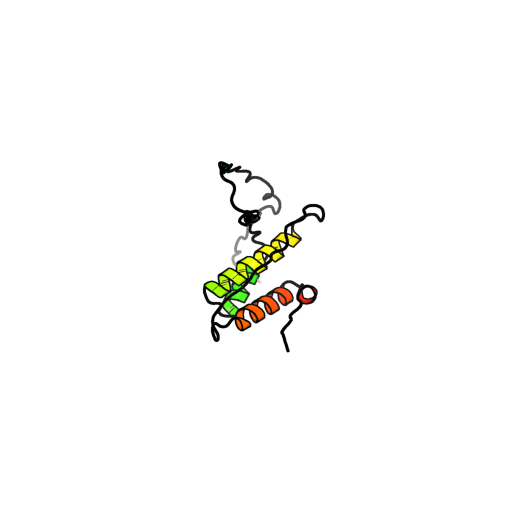0 1.00 72.69 86 ASP A CA 1
ATOM 673 C C . ASP A 1 86 ? 10.650 0.902 -12.607 1.00 72.69 86 ASP A C 1
ATOM 675 O O . ASP A 1 86 ? 10.662 0.483 -13.759 1.00 72.69 86 ASP A O 1
ATOM 679 N N . ILE A 1 87 ? 11.134 2.104 -12.285 1.00 71.19 87 ILE A N 1
ATOM 680 C CA . ILE A 1 87 ? 11.669 3.074 -13.257 1.00 71.19 87 ILE A CA 1
ATOM 681 C C . ILE A 1 87 ? 13.197 2.976 -13.375 1.00 71.19 87 ILE A C 1
ATOM 683 O O . ILE A 1 87 ? 13.797 3.565 -14.269 1.00 71.19 87 ILE A O 1
ATOM 687 N N . LEU A 1 88 ? 13.843 2.240 -12.475 1.00 67.38 88 LEU A N 1
ATOM 688 C CA . LEU A 1 88 ? 15.296 2.186 -12.395 1.00 67.38 88 LEU A CA 1
ATOM 689 C C . LEU A 1 88 ? 15.824 0.948 -13.102 1.00 67.38 88 LEU A C 1
ATOM 691 O O . LEU A 1 88 ? 15.226 -0.125 -13.037 1.00 67.38 88 LEU A O 1
ATOM 695 N N . ASN A 1 89 ? 16.980 1.107 -13.740 1.00 65.06 89 ASN A N 1
ATOM 696 C CA . ASN A 1 89 ? 17.757 -0.022 -14.230 1.00 65.06 89 ASN A CA 1
ATOM 697 C C . ASN A 1 89 ? 18.213 -0.877 -13.038 1.00 65.06 89 ASN A C 1
ATOM 699 O O . ASN A 1 89 ? 18.459 -0.343 -11.955 1.00 65.06 89 ASN A O 1
ATOM 703 N N . GLU A 1 90 ? 18.358 -2.191 -13.233 1.00 64.50 90 GLU A N 1
ATOM 704 C CA . GLU A 1 90 ? 18.717 -3.136 -12.158 1.00 64.50 90 GLU A CA 1
ATOM 705 C C . GLU A 1 90 ? 20.029 -2.771 -11.432 1.00 64.50 90 GLU A C 1
ATOM 707 O O . GLU A 1 90 ? 20.208 -3.114 -10.261 1.00 64.50 90 GLU A O 1
ATOM 712 N N . ASP A 1 91 ? 20.909 -2.016 -12.096 1.00 65.50 91 ASP A N 1
ATOM 713 C CA . ASP A 1 91 ? 22.193 -1.554 -11.564 1.00 65.50 91 ASP A CA 1
ATOM 714 C C . ASP A 1 91 ? 22.068 -0.374 -10.577 1.00 65.50 91 ASP A C 1
ATOM 716 O O . ASP A 1 91 ? 22.955 -0.156 -9.744 1.00 65.50 91 ASP A O 1
ATOM 720 N N . GLU A 1 92 ? 20.957 0.373 -10.599 1.00 69.00 92 GLU A N 1
ATOM 721 C CA . GLU A 1 92 ? 20.679 1.448 -9.641 1.00 69.00 92 GLU A CA 1
ATOM 722 C C . GLU A 1 92 ? 20.003 0.892 -8.383 1.00 69.00 92 GLU A C 1
ATOM 724 O O . GLU A 1 92 ? 18.784 0.932 -8.185 1.00 69.00 92 GLU A O 1
ATOM 729 N N . LYS A 1 93 ? 20.828 0.364 -7.480 1.00 63.56 93 LYS A N 1
ATOM 730 C CA . LYS A 1 93 ? 20.361 -0.218 -6.222 1.00 63.56 93 LYS A CA 1
ATOM 731 C C . LYS A 1 93 ? 19.819 0.861 -5.277 1.00 63.56 93 LYS A C 1
ATOM 733 O O . LYS A 1 93 ? 20.586 1.544 -4.599 1.00 63.56 93 LYS A O 1
ATOM 738 N N . ARG A 1 94 ? 18.492 0.978 -5.159 1.00 70.38 94 ARG A N 1
ATOM 739 C CA . ARG A 1 94 ? 17.882 1.753 -4.065 1.00 70.38 94 ARG A CA 1
ATOM 740 C C . ARG A 1 94 ? 17.917 0.997 -2.747 1.00 70.38 94 ARG A C 1
ATOM 742 O O . ARG A 1 94 ? 17.818 -0.228 -2.692 1.00 70.38 94 ARG A O 1
ATOM 749 N N . GLU A 1 95 ? 18.042 1.761 -1.669 1.00 80.56 95 GLU A N 1
ATOM 750 C CA . GLU A 1 95 ? 17.878 1.237 -0.320 1.00 80.56 95 GLU A CA 1
ATOM 751 C C . GLU A 1 95 ? 16.427 0.780 -0.110 1.00 80.56 95 GLU A C 1
ATOM 753 O O . GLU A 1 95 ? 15.479 1.4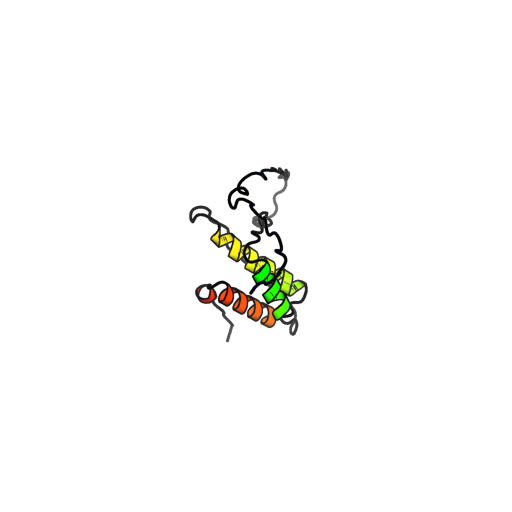54 -0.515 1.00 80.56 95 GLU A O 1
ATOM 758 N N . GLN A 1 96 ? 16.259 -0.381 0.523 1.00 84.62 96 GLN A N 1
ATOM 759 C CA . GLN A 1 96 ? 14.951 -0.928 0.870 1.00 84.62 96 GLN A CA 1
ATOM 760 C C . GLN A 1 96 ? 14.226 0.004 1.851 1.00 84.62 96 GLN A C 1
ATOM 762 O O . GLN A 1 96 ? 14.778 0.350 2.897 1.00 84.62 96 GLN A O 1
ATOM 767 N N . LEU A 1 97 ? 12.960 0.337 1.579 1.00 89.00 97 LEU A N 1
ATOM 768 C CA . LEU A 1 97 ? 12.118 1.022 2.561 1.00 89.00 97 LEU A CA 1
ATOM 769 C C . LEU A 1 97 ? 11.853 0.118 3.773 1.00 89.00 97 LEU A C 1
ATOM 771 O O . LEU A 1 97 ? 11.142 -0.885 3.681 1.00 89.00 97 LEU A O 1
ATOM 775 N N . ILE A 1 98 ? 12.377 0.523 4.928 1.00 91.62 98 ILE A N 1
ATOM 776 C CA . ILE A 1 98 ? 12.046 -0.046 6.234 1.00 91.62 98 ILE A CA 1
ATOM 777 C C . ILE A 1 98 ? 11.209 0.992 6.980 1.00 91.62 98 ILE A C 1
ATOM 779 O O . ILE A 1 98 ? 11.712 2.043 7.370 1.00 91.62 98 ILE A O 1
ATOM 783 N N . MET A 1 99 ? 9.918 0.710 7.163 1.00 93.25 99 MET A N 1
ATOM 784 C CA . MET A 1 99 ? 8.972 1.645 7.772 1.00 93.25 99 MET A CA 1
ATOM 785 C C . MET A 1 99 ? 8.216 0.993 8.930 1.00 93.25 99 MET A C 1
ATOM 787 O O . MET A 1 99 ? 7.621 -0.072 8.780 1.00 93.25 99 MET A O 1
ATOM 791 N N . CYS A 1 100 ? 8.185 1.677 10.074 1.00 94.25 100 CYS A N 1
ATOM 792 C CA . CYS A 1 100 ? 7.274 1.373 11.172 1.00 94.25 100 CYS A CA 1
ATOM 793 C C . CYS A 1 100 ? 6.061 2.307 11.089 1.00 94.25 100 CYS A C 1
ATOM 795 O O . CYS A 1 100 ? 6.226 3.524 11.012 1.00 94.25 100 CYS A O 1
ATOM 797 N N . VAL A 1 101 ? 4.846 1.749 11.116 1.00 93.25 101 VAL A N 1
ATOM 798 C CA . VAL A 1 101 ? 3.596 2.525 11.176 1.00 93.25 101 VAL A CA 1
ATOM 799 C C . VAL A 1 101 ? 2.968 2.345 12.563 1.00 93.25 101 VAL A C 1
ATOM 801 O O . VAL A 1 101 ? 2.165 1.427 12.763 1.00 93.25 101 VAL A O 1
ATOM 804 N N . PRO A 1 102 ? 3.341 3.177 13.552 1.00 92.88 102 PRO A N 1
ATOM 805 C CA . PRO A 1 102 ? 2.793 3.074 14.895 1.00 92.88 102 PRO A CA 1
ATOM 806 C C . PRO A 1 102 ? 1.353 3.595 14.949 1.00 92.88 102 PRO A C 1
ATOM 808 O O . PRO A 1 102 ? 0.891 4.360 14.103 1.00 92.88 102 PRO A O 1
ATOM 811 N N . GLY A 1 103 ? 0.632 3.205 15.995 1.00 89.31 103 GLY A N 1
ATOM 812 C CA . GLY A 1 103 ? -0.667 3.790 16.300 1.00 89.31 103 GLY A CA 1
ATOM 813 C C . GLY A 1 103 ? -1.394 3.039 17.402 1.00 89.31 103 GLY A C 1
ATOM 814 O O . GLY A 1 103 ? -1.293 1.813 17.495 1.00 89.31 103 GLY A O 1
ATOM 815 N N . CYS A 1 104 ? -2.172 3.770 18.196 1.00 90.75 104 CYS A N 1
ATOM 816 C CA . 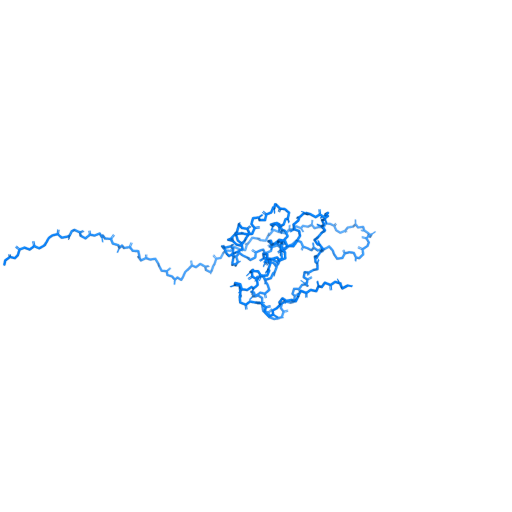CYS A 1 104 ? -3.001 3.211 19.260 1.00 90.75 104 CYS A CA 1
ATOM 817 C C . CYS A 1 104 ? -3.990 2.155 18.729 1.00 90.75 104 CYS A C 1
ATOM 819 O O . CYS A 1 104 ? -4.265 2.058 17.526 1.00 90.75 104 CYS A O 1
ATOM 821 N N . GLY A 1 105 ? -4.532 1.327 19.622 1.00 90.69 105 GLY A N 1
ATOM 822 C CA . GLY A 1 105 ? -5.657 0.451 19.284 1.00 90.69 105 GLY A CA 1
ATOM 823 C C . GLY A 1 105 ? -6.816 1.254 18.679 1.00 90.69 105 GLY A C 1
ATOM 824 O O . GLY A 1 105 ? -7.020 2.411 19.028 1.00 90.69 105 GLY A O 1
ATOM 825 N N . GLY A 1 106 ? -7.539 0.671 17.721 1.00 89.56 106 GLY A N 1
ATOM 826 C CA . GLY A 1 106 ? -8.707 1.320 17.110 1.00 89.56 106 GLY A CA 1
ATOM 827 C C . GLY A 1 106 ? -8.418 2.401 16.057 1.00 89.56 106 GLY A C 1
ATOM 828 O O . GLY A 1 106 ? -9.343 2.819 15.375 1.00 89.56 106 GLY A O 1
ATOM 829 N N . THR A 1 107 ? -7.163 2.798 15.810 1.00 86.75 107 THR A N 1
ATOM 830 C CA . THR A 1 107 ? -6.824 3.839 14.806 1.00 86.75 107 THR A CA 1
ATOM 831 C C . THR A 1 107 ? -6.899 3.376 13.344 1.00 86.75 107 THR A C 1
ATOM 833 O O . THR A 1 107 ? -6.366 4.029 12.447 1.00 86.75 107 THR A O 1
ATOM 836 N N . GLY A 1 108 ? -7.519 2.224 13.079 1.00 89.75 108 GLY A N 1
ATOM 837 C CA . GLY A 1 108 ? -7.731 1.731 11.719 1.00 89.75 108 GLY A CA 1
ATOM 838 C C . GLY A 1 108 ? -6.459 1.302 10.980 1.00 89.75 108 GLY A C 1
ATOM 839 O O . GLY A 1 108 ? -6.445 1.325 9.758 1.00 89.75 108 GLY A O 1
ATOM 840 N N . LYS A 1 109 ? -5.390 0.872 11.668 1.00 93.50 109 LYS A N 1
ATOM 841 C CA . LYS A 1 109 ? -4.174 0.336 11.006 1.00 93.50 109 LYS A CA 1
ATOM 842 C C . LYS A 1 109 ? -4.494 -0.768 9.986 1.00 93.50 109 LYS A C 1
ATOM 844 O O . LYS A 1 109 ? -3.919 -0.808 8.905 1.00 93.50 109 LYS A O 1
ATOM 849 N N . SER A 1 110 ? -5.477 -1.617 10.289 1.00 94.88 110 SER A N 1
ATOM 850 C CA . SER A 1 110 ? -5.966 -2.643 9.364 1.00 94.88 110 SER A CA 1
ATOM 851 C C . SER A 1 110 ? -6.557 -2.062 8.072 1.00 94.88 110 SER A C 1
ATOM 853 O O . SER A 1 110 ? -6.471 -2.710 7.034 1.00 94.88 110 SER A O 1
ATOM 855 N N . GLN A 1 111 ? -7.115 -0.847 8.102 1.00 96.38 111 GLN A N 1
ATOM 856 C CA . GLN A 1 111 ? -7.624 -0.152 6.914 1.00 96.38 111 GLN A CA 1
ATOM 857 C C . GLN A 1 111 ? -6.485 0.220 5.960 1.00 96.38 111 GLN A C 1
ATOM 859 O O . GLN A 1 111 ? -6.592 -0.030 4.763 1.00 96.38 111 GLN A O 1
ATOM 864 N N . LEU A 1 112 ? -5.360 0.714 6.491 1.00 97.25 112 LEU A N 1
ATOM 865 C CA . LEU A 1 112 ? -4.150 0.960 5.702 1.00 97.25 112 LEU A CA 1
ATOM 866 C C . LEU A 1 112 ? -3.646 -0.332 5.034 1.00 97.25 112 LEU A C 1
ATOM 868 O O . LEU A 1 112 ? -3.353 -0.335 3.842 1.00 97.25 112 LEU A O 1
ATOM 872 N N . ILE A 1 113 ? -3.606 -1.450 5.769 1.00 96.94 113 ILE A N 1
ATOM 873 C CA . ILE A 1 113 ? -3.197 -2.756 5.216 1.00 96.94 113 ILE A CA 1
ATOM 874 C C . ILE A 1 113 ? -4.140 -3.204 4.084 1.00 96.94 113 ILE A C 1
ATOM 876 O O . ILE A 1 113 ? -3.686 -3.766 3.083 1.00 96.94 113 ILE A O 1
ATOM 880 N N . ARG A 1 114 ? -5.450 -2.955 4.215 1.00 98.12 114 ARG A N 1
ATOM 881 C CA . ARG A 1 114 ? -6.440 -3.256 3.167 1.00 98.12 114 ARG A CA 1
ATOM 882 C C . ARG A 1 114 ? -6.229 -2.393 1.921 1.00 98.12 114 ARG A C 1
ATOM 884 O O . ARG A 1 114 ? -6.191 -2.953 0.830 1.00 98.12 114 ARG A O 1
ATOM 891 N N . ALA A 1 115 ? -6.008 -1.090 2.088 1.00 98.25 115 ALA A N 1
ATOM 892 C CA . ALA A 1 115 ? -5.708 -0.179 0.983 1.00 98.25 115 ALA A CA 1
ATOM 893 C C . ALA A 1 115 ? -4.423 -0.584 0.243 1.00 98.25 115 ALA A C 1
ATOM 895 O O . ALA A 1 115 ? -4.417 -0.682 -0.981 1.00 98.25 115 ALA A O 1
ATOM 896 N N . LEU A 1 116 ? -3.356 -0.927 0.975 1.00 97.88 116 LEU A N 1
ATOM 897 C CA . LEU A 1 116 ? -2.126 -1.463 0.380 1.00 97.88 116 LEU A CA 1
ATOM 898 C C . LEU A 1 116 ? -2.389 -2.772 -0.373 1.00 97.88 116 LEU A C 1
ATOM 900 O O . LEU A 1 116 ? -1.933 -2.938 -1.496 1.00 97.88 116 LEU A O 1
ATOM 904 N N . THR A 1 117 ? -3.172 -3.690 0.198 1.00 98.19 117 THR A N 1
ATOM 905 C CA . THR A 1 117 ? -3.527 -4.945 -0.489 1.00 98.19 117 THR A CA 1
ATOM 906 C C . THR A 1 117 ? -4.263 -4.672 -1.809 1.00 98.19 117 THR A C 1
ATOM 908 O O . THR A 1 117 ? -3.954 -5.304 -2.823 1.00 98.19 117 THR A O 1
ATOM 911 N N . ALA A 1 118 ? -5.201 -3.720 -1.818 1.00 98.06 118 ALA A N 1
ATOM 912 C CA . ALA A 1 118 ? -5.914 -3.308 -3.025 1.00 98.06 118 ALA A CA 1
ATOM 913 C C . ALA A 1 118 ? -4.964 -2.689 -4.058 1.00 98.06 118 ALA A C 1
ATOM 915 O O . ALA A 1 118 ? -4.991 -3.094 -5.218 1.00 98.06 118 ALA A O 1
ATOM 916 N N . TYR A 1 119 ? -4.055 -1.812 -3.624 1.00 97.31 119 TYR A N 1
ATOM 917 C CA . TYR A 1 119 ? -3.046 -1.208 -4.494 1.00 97.31 119 TYR A CA 1
ATOM 918 C C . TYR A 1 119 ? -2.157 -2.245 -5.176 1.00 97.31 119 TYR A C 1
ATOM 920 O O . TYR A 1 119 ? -2.039 -2.250 -6.398 1.00 97.31 119 TYR A O 1
ATOM 928 N N . PHE A 1 120 ? -1.593 -3.184 -4.411 1.00 95.75 120 PHE A N 1
ATOM 929 C CA . PHE A 1 120 ? -0.772 -4.257 -4.975 1.00 95.75 120 PHE A CA 1
ATOM 930 C C . PHE A 1 120 ? -1.561 -5.125 -5.962 1.00 95.75 120 PHE A C 1
ATOM 932 O O . PHE A 1 120 ? -0.996 -5.600 -6.942 1.00 95.75 120 PHE A O 1
ATOM 939 N N . THR A 1 121 ? -2.859 -5.323 -5.737 1.00 96.12 121 THR A N 1
ATOM 940 C CA . THR A 1 121 ? -3.714 -6.068 -6.671 1.00 96.12 121 THR A CA 1
ATOM 941 C C . THR A 1 121 ? -3.939 -5.277 -7.960 1.00 96.12 121 THR A C 1
ATOM 943 O O . THR A 1 121 ? -3.704 -5.805 -9.044 1.00 96.12 121 THR A O 1
ATOM 946 N N . GLN A 1 122 ? -4.315 -4.001 -7.854 1.00 94.62 122 GLN A N 1
ATOM 947 C CA . GLN A 1 122 ? -4.601 -3.138 -9.004 1.00 94.62 122 GLN A CA 1
ATOM 948 C C . GLN A 1 122 ? -3.350 -2.824 -9.838 1.00 94.62 122 GLN A C 1
ATOM 950 O O . GLN A 1 122 ? -3.439 -2.710 -11.055 1.00 94.62 122 GLN A O 1
ATOM 955 N N . ALA A 1 123 ? -2.175 -2.766 -9.207 1.00 91.19 123 ALA A N 1
ATOM 956 C CA . ALA A 1 123 ? -0.887 -2.610 -9.880 1.00 91.19 123 ALA A CA 1
ATOM 957 C C . ALA A 1 123 ? -0.332 -3.925 -10.472 1.00 91.19 123 ALA A C 1
ATOM 959 O O . ALA A 1 123 ? 0.815 -3.952 -10.915 1.00 91.19 123 ALA A O 1
ATOM 960 N N . ASN A 1 124 ? -1.100 -5.025 -10.445 1.00 91.62 124 ASN A N 1
ATOM 961 C CA . ASN A 1 124 ? -0.683 -6.367 -10.876 1.00 91.62 124 ASN A CA 1
ATOM 962 C C . ASN A 1 124 ? 0.587 -6.890 -10.162 1.00 91.62 124 ASN A C 1
ATOM 964 O O . ASN A 1 124 ? 1.442 -7.573 -10.727 1.00 91.62 124 ASN A O 1
ATOM 968 N N . ARG A 1 125 ? 0.724 -6.554 -8.876 1.00 91.75 125 ARG A N 1
ATOM 969 C CA . ARG A 1 125 ? 1.881 -6.855 -8.013 1.00 91.75 125 ARG A CA 1
ATOM 970 C C . ARG A 1 125 ? 1.510 -7.677 -6.786 1.00 91.75 125 ARG A C 1
ATOM 972 O O . ARG A 1 125 ? 2.327 -7.800 -5.882 1.00 91.75 125 ARG A O 1
ATOM 979 N N . ALA A 1 126 ? 0.321 -8.277 -6.731 1.00 94.81 126 ALA A N 1
ATOM 980 C CA . ALA A 1 126 ? -0.131 -9.050 -5.569 1.00 94.81 126 ALA A CA 1
ATOM 981 C C . ALA A 1 126 ? 0.880 -10.132 -5.133 1.00 94.81 126 ALA A C 1
ATOM 983 O O . ALA A 1 126 ? 1.071 -10.352 -3.941 1.00 94.81 126 ALA A O 1
ATOM 984 N N . HIS A 1 127 ? 1.596 -10.732 -6.090 1.00 94.62 127 HIS A N 1
ATOM 985 C CA . HIS A 1 127 ? 2.656 -11.716 -5.846 1.00 94.62 127 HIS A CA 1
ATOM 986 C C . HIS A 1 127 ? 3.871 -11.162 -5.070 1.00 94.62 127 HIS A C 1
ATOM 988 O O . HIS A 1 127 ? 4.603 -11.937 -4.459 1.00 94.62 127 HIS A O 1
ATOM 994 N N . LYS A 1 128 ? 4.085 -9.838 -5.062 1.00 91.62 128 LYS A N 1
ATOM 995 C CA . LYS A 1 128 ? 5.161 -9.160 -4.316 1.00 91.62 128 LYS A CA 1
ATOM 996 C C . LYS A 1 128 ? 4.779 -8.840 -2.861 1.00 91.62 128 LYS A C 1
ATOM 998 O O . LYS A 1 128 ? 5.642 -8.421 -2.094 1.00 91.62 128 LYS A O 1
ATOM 1003 N N . LEU A 1 129 ? 3.515 -9.019 -2.454 1.00 95.25 129 LEU A N 1
ATOM 1004 C CA . LEU A 1 129 ? 3.043 -8.691 -1.104 1.00 95.25 129 LEU A CA 1
ATOM 1005 C C . LEU A 1 129 ? 2.939 -9.940 -0.221 1.00 95.25 129 LEU A C 1
ATOM 1007 O O . LEU A 1 129 ? 2.144 -10.840 -0.483 1.00 95.25 129 LEU A O 1
ATOM 1011 N N . ARG A 1 130 ? 3.662 -9.948 0.902 1.00 96.12 130 ARG A N 1
ATOM 1012 C CA . ARG A 1 130 ? 3.514 -10.959 1.958 1.00 96.12 130 ARG A CA 1
ATOM 1013 C C . ARG A 1 130 ? 2.984 -10.308 3.232 1.00 96.12 130 ARG A C 1
ATOM 1015 O O . ARG A 1 130 ? 3.583 -9.368 3.743 1.00 96.12 130 ARG A O 1
ATOM 1022 N N . LYS A 1 131 ? 1.869 -10.823 3.754 1.00 94.56 131 LYS A N 1
ATOM 1023 C CA . LYS A 1 131 ? 1.276 -10.400 5.033 1.00 94.56 131 LYS A CA 1
ATOM 1024 C C . LYS A 1 131 ? 1.619 -11.425 6.107 1.00 94.56 131 LYS A C 1
ATOM 1026 O O . LYS A 1 131 ? 1.467 -12.618 5.869 1.00 94.56 131 LYS A O 1
ATOM 1031 N N . LEU A 1 132 ? 2.067 -10.956 7.266 1.00 94.69 132 LEU A N 1
ATOM 1032 C CA . LEU A 1 132 ? 2.439 -11.783 8.413 1.00 94.69 132 LEU A CA 1
ATOM 1033 C C . LEU A 1 132 ? 1.745 -11.237 9.664 1.00 94.69 132 LEU A C 1
ATOM 1035 O O . LEU A 1 132 ? 1.550 -10.027 9.781 1.00 94.69 132 LEU A O 1
ATOM 1039 N N . ALA A 1 133 ? 1.383 -12.124 10.585 1.00 92.94 133 ALA A N 1
ATOM 1040 C CA . ALA A 1 133 ? 0.857 -11.777 11.899 1.00 92.94 133 ALA A CA 1
ATOM 1041 C C . ALA A 1 133 ? 1.408 -12.773 12.932 1.00 92.94 133 ALA A C 1
ATOM 1043 O O . ALA A 1 133 ? 1.513 -13.957 12.604 1.00 92.94 133 ALA A O 1
ATOM 1044 N N . PRO A 1 134 ? 1.778 -12.325 14.144 1.00 92.31 134 PRO A N 1
ATOM 1045 C CA . PRO A 1 134 ? 2.077 -13.241 15.237 1.00 92.31 134 PRO A CA 1
ATOM 1046 C C . PRO A 1 134 ? 0.787 -13.964 15.650 1.00 92.31 134 PRO A C 1
ATOM 1048 O O . PRO A 1 134 ? -0.263 -13.328 15.764 1.00 92.31 134 PRO A O 1
ATOM 1051 N N . THR A 1 135 ? 0.873 -15.284 15.806 1.00 83.38 135 THR A N 1
ATOM 1052 C CA . THR A 1 135 ? -0.206 -16.156 16.300 1.00 83.38 135 THR A CA 1
ATOM 1053 C C . THR A 1 135 ? -0.265 -16.169 17.813 1.00 83.38 135 THR A C 1
ATOM 1055 O O . THR A 1 135 ? 0.833 -16.221 18.413 1.00 83.38 135 THR A O 1
#

Sequence (135 aa):
MMERTESTFNEQNDADVNELVGAIEENVSLNFDSNNGLLNHRCIVPVSRITLLNEKTRDHIAQQFTLNKNQNAAFMIITGHLDGLDILNEDEKREQLIMCVPGCGGTGKSQLIRALTAYFTQANRAHKLRKLAPT

Foldseek 3Di:
DDDDDDDDDDDDDPDDPDDDPDDDDDDDDDDDDDDDDDDPPPPPPPPPDQDCPCVVVLVVLCVVLVPDPLLSVVSSVVVSVVVVVVVDDPVPDDDDDDDDRDDDPPNPPVSSVVSVCVSCVVVVNNVVDDDDDDD

pLDDT: mean 70.88, std 25.49, range [31.89, 98.25]

Secondary structure (DSSP, 8-state):
-----PPPP-------S------------------------------S----TTHHHHHHHHHHTT--HHHHHHHHHHHHHHHHTSSS-TTS-PPP--------TTS-HHHHHHHHHHHHHHTT-GGG-------

Organism: NCBI:txid392030

InterPro domains:
  IPR027417 P-loop containing nucleoside triphosphate hydrolase [G3DSA:3.40.50.300] (46-135)

=== Feature glossary ===
The record interleaves many kinds of information about one protein. Here is each kind framed as the question it answers.

Q: What are the backbone torsion angles?
A: φ (phi) and ψ (psi) are the two rotatable backbone dihedrals per residue: φ is the C(i-1)–N–Cα–C torsion, ψ is the N–Cα–C–N(i+1) torsion, both in degrees on (−180°, 180°]. α-helical residues cluster near (−60°, −45°); β-strand residues near (−120°, +130°). A Ramachandran plot is simply a scatter of (φ, ψ) for every residue.

Q: What is the amino-acid chain?
A: This is the polypeptide sequence — one letter per residue, N-terminus first. Length ranges from a few dozen residues for small domains to over a thousand for large multi-domain proteins.

Q: How mobile is each atom in the crystal?
A: For experimental (PDB) structures, the B-factor (temperature factor) quantifies the positional spread of each atom in the crystal — a combination of thermal vibration and static disorder — in units of Å². High B-factors mark flexible loops or poorly resolved regions; low B-factors mark the rigid, well-ordered core.

Q: Are the domains correctly placed relative to each other?
A: Predicted Aligned Error (PAE) is an AlphaFold confidence matrix: entry (i, j) is the expected error in the position of residue j, in ångströms, when the prediction is superimposed on the true structure at residue i. Low PAE within a block of residues means that block is internally rigid and well-predicted; high PAE between two blocks means their relative placement is uncertain even if each block individually is confident.

Q: How confident is the AlphaFold model at each residue?
A: pLDDT is the predicted lDDT-Cα score: AlphaFold's confidence that the local environment of each residue (all inter-atomic distances within 15 Å) is correctly placed. It is a per-residue number between 0 and 100, with higher meaning more reliable.

Q: What family and function is it annotated with?
A: Functional annotations link the protein to curated databases. InterPro entries identify conserved domains and families by matching the sequence against member-database signatures (Pfam, PROSITE, CDD, …). Gene Ontology (GO) terms describe molecular function, biological process, and cellular component in a controlled vocabulary. CATH places the structure in a hierarchical fold classification (Class/Architecture/Topology/Homologous-superfamily). The organism is the source species.

Q: How big and how compact is the whole molecule?
A: Three whole-structure scalars: the radius of gyration (RMS distance of Cα from centroid, in Å), the count of Cα–Cα contacts (pairs closer than 8 Å and separated by more than four residues in sequence — i.e. tertiary, not local, contacts), and the bounding-box dimensions. Together they distinguish compact globular folds from extended fibres or disordered chains.

Q: What known structures does this most resemble?
A: The Foldseek neighbor list gives the closest experimentally determined structures in the PDB, ranked by structural alignment. TM-score near 1 means near-identical fold; near 0.3 means only rough topology match. This is how one finds what a novel AlphaFold prediction most resembles in the solved-structure universe.

Q: Which residues are buried vs exposed?
A: SASA measures how much of the protein is reachable by solvent. It is computed by rolling a water-sized probe over the atomic surface and summing the exposed area (Å²). Per-residue SASA distinguishes core (buried, low SASA) from surface (exposed, high SASA) residues; total SASA is a whole-molecule size measure.

Q: Which residues are in helices, strands, or loops?
A: Eight-state secondary structure (DSSP): H is the canonical α-helix, G the tighter 3₁₀-helix, I the wider π-helix; E/B are β-structure, T and S are turns and bends, and '-' is everything else. DSSP derives these from the pattern of main-chain N–H···O=C hydrogen bonds, not from the sequence.

Q: Where is each backbone atom in 3D?
A: Structure coordinates are given as an mmCIF _atom_site loop: one row per atom with element, residue name, chain id, sequence number, and x/y/z position in Å. Only the four main-chain atoms per residue are included here; side chains are omitted to keep the record compact.

Q: What if only a Cα trace is available?
A: Three-state secondary structure (P-SEA) collapses the eight DSSP classes into helix (a), strand (b), and coil (c). P-SEA assigns these from Cα geometry alone — distances and angles — without requiring backbone oxygens, so it works on any Cα trace.

Q: What do the rendered images show?
A: The six renders are orthographic views along the three Cartesian axes in both directions. Representation (cartoon, sticks, or surface) and color scheme (sequence-rainbow or by-chain) vary across proteins so the training set covers all the common visualization conventions.

Q: What does the local fold look like, residue by residue?
A: Foldseek's 3Di representation compresses backbone geometry into a per-residue letter drawn from a learned twenty-state alphabet. It captures the tertiary interaction pattern around each residue — which residues are packed against it in space, regardless of where they are in sequence.

Q: What do the diagnostic plots show?
A: The contact map is a binary N×N matrix image: pixel (i, j) is dark where Cα_i and Cα_j are within 8 Å and |i−j|>4. Because the |i−j|>4 filter removes local helical contacts, off-diagonal stripes parallel to the main diagonal indicate parallel β-sheets; stripes perpendicular to it indicate antiparallel β-sheets. The Ramachandran plot scatters every residue's (φ, ψ) pair against the sterically allowed regions. The PAE heatmap renders the predicted-aligned-error matrix.